Protein AF-A0A158P5G0-F1 (afdb_monomer)

Foldseek 3Di:
DDDAQVNVQVVCVPPPQEDGEEELVGPDPDDDPPFHKYKYQPHHPPDRGDAIKMWTDHPDDDIDIGGPVPDDDDPSVD

pLDDT: mean 93.17, std 6.31, range [58.03, 97.88]

Secondary structure (DSSP, 8-state):
-PPPHHHHHHHHTTSTTEEEEEEGGG--SSPPSSSEEEEEESS-TTS----EEEEEE-SSSPPEEE-TT-PPPPGGG-

Sequence (78 aa):
MALTTLDIQNQLVKYKNFKGVYAIDKLPLTLFPKPFGIVINLDPSWKSGSHWTAVFIPIYGSGIYFDSYGQQPPEMIK

Nearest PDB structures (foldseek):
  4pie-assembly1_A  TM=7.325E-01  e=6.345E-02  Human adenovirus 2
  4wx7-assembly1_A  TM=7.379E-01  e=4.533E-02  Human adenovirus D8
  6vk3-assembly1_B  TM=5.560E-01  e=6.576E+00  Saccharomyces cerevisiae
  5z57-assembly1_v  TM=4.722E-01  e=5.748E+00  Homo sapiens
  3jck-assembly1_E  TM=3.820E-01  e=7.034E+00  Saccharom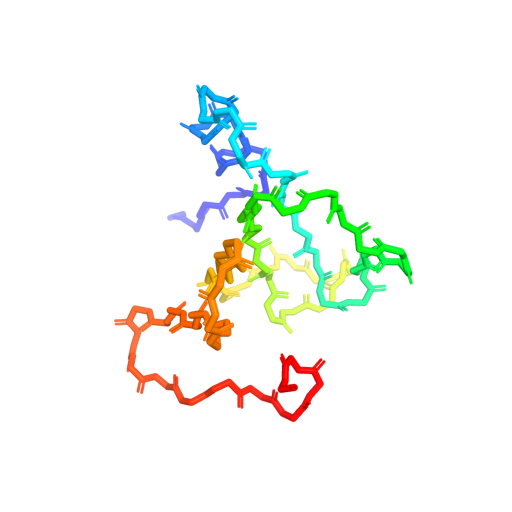yces cerevisiae S288C

Radius of gyration: 12.2 Å; Cα contacts (8 Å, |Δi|>4): 115; chains: 1; bounding box: 25×28×35 Å

Structure (mmCIF, N/CA/C/O backbone):
data_AF-A0A158P5G0-F1
#
_entry.id   AF-A0A158P5G0-F1
#
loop_
_atom_site.group_PDB
_atom_site.id
_atom_site.type_symbol
_atom_site.label_atom_id
_atom_site.label_alt_id
_atom_site.label_comp_id
_atom_site.label_asym_id
_atom_site.label_entity_id
_atom_site.label_seq_id
_atom_site.pdbx_PDB_ins_code
_atom_site.Cartn_x
_atom_site.Cartn_y
_atom_site.Cartn_z
_atom_site.occupancy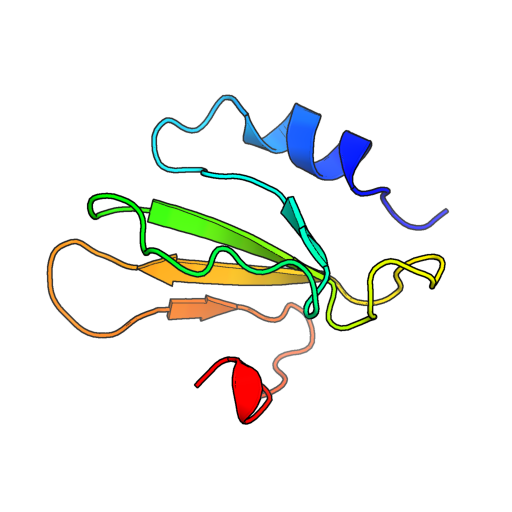
_atom_site.B_iso_or_equiv
_atom_site.auth_seq_id
_atom_site.auth_comp_id
_atom_site.auth_asym_id
_atom_site.auth_atom_id
_atom_site.pdbx_PDB_model_num
ATOM 1 N N . MET A 1 1 ? -1.577 3.747 -21.369 1.00 58.03 1 MET A N 1
ATOM 2 C CA . MET A 1 1 ? -0.628 4.208 -20.333 1.00 58.03 1 MET A CA 1
ATOM 3 C C . MET A 1 1 ? -1.063 3.601 -19.013 1.00 58.03 1 MET A C 1
ATOM 5 O O . MET A 1 1 ? -2.253 3.653 -18.733 1.00 58.03 1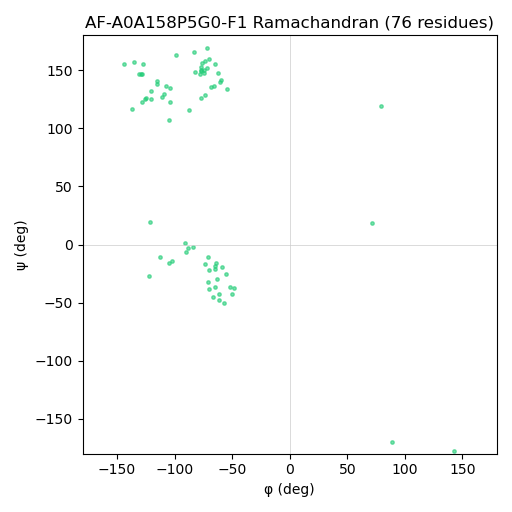 MET A O 1
ATOM 9 N N . ALA A 1 2 ? -0.154 2.987 -18.257 1.00 72.50 2 ALA A N 1
ATOM 10 C CA . ALA A 1 2 ? -0.440 2.576 -16.883 1.00 72.50 2 ALA A CA 1
ATOM 11 C C . ALA A 1 2 ? -0.390 3.805 -15.957 1.00 72.50 2 ALA A C 1
ATOM 13 O O . ALA A 1 2 ? 0.338 4.752 -16.253 1.00 72.50 2 ALA A O 1
ATOM 14 N N . LEU A 1 3 ? -1.165 3.798 -14.868 1.00 83.56 3 LEU A N 1
ATOM 15 C CA . LEU A 1 3 ? -1.110 4.851 -13.848 1.00 83.56 3 LEU A CA 1
ATOM 16 C C . LEU A 1 3 ? 0.227 4.792 -13.103 1.00 83.56 3 LEU A C 1
ATOM 18 O O . LEU A 1 3 ? 0.668 3.710 -12.707 1.00 83.56 3 LEU A O 1
ATOM 22 N N . THR A 1 4 ? 0.842 5.952 -12.884 1.00 89.88 4 THR A N 1
ATOM 23 C CA . THR A 1 4 ? 2.059 6.076 -12.078 1.00 89.88 4 THR A CA 1
ATOM 24 C C . THR A 1 4 ? 1.736 6.149 -10.583 1.00 89.88 4 THR A C 1
ATOM 26 O O . THR A 1 4 ? 0.607 6.444 -10.181 1.00 89.88 4 THR A O 1
ATOM 29 N N . THR A 1 5 ? 2.755 5.959 -9.738 1.00 90.94 5 THR A N 1
ATOM 30 C CA . THR A 1 5 ? 2.671 6.218 -8.289 1.00 90.94 5 THR A CA 1
ATOM 31 C C . THR A 1 5 ? 2.092 7.602 -7.997 1.00 90.94 5 THR A C 1
ATOM 33 O O . THR A 1 5 ? 1.253 7.747 -7.111 1.00 90.94 5 THR A O 1
ATOM 36 N N . LEU A 1 6 ? 2.528 8.618 -8.751 1.00 92.19 6 LEU A N 1
ATOM 37 C CA . LEU A 1 6 ? 2.128 10.005 -8.539 1.00 92.19 6 LEU A CA 1
ATOM 38 C C . LEU A 1 6 ? 0.663 10.240 -8.921 1.00 92.19 6 LEU A C 1
ATOM 40 O O . LEU A 1 6 ? -0.042 10.940 -8.198 1.00 92.19 6 LEU A O 1
ATOM 44 N N . ASP A 1 7 ? 0.185 9.613 -9.998 1.00 94.56 7 ASP A N 1
ATOM 45 C CA . ASP A 1 7 ? -1.217 9.719 -10.418 1.00 94.56 7 ASP A CA 1
ATOM 46 C C . ASP A 1 7 ? -2.155 9.178 -9.334 1.00 94.56 7 ASP A C 1
ATOM 48 O O . ASP A 1 7 ? -3.115 9.840 -8.932 1.00 94.56 7 ASP A O 1
ATOM 52 N N . ILE A 1 8 ? -1.840 7.992 -8.802 1.00 95.44 8 ILE A N 1
ATOM 53 C CA . ILE A 1 8 ? -2.624 7.357 -7.737 1.00 95.44 8 ILE A CA 1
ATOM 54 C C . ILE A 1 8 ? -2.531 8.179 -6.447 1.00 95.44 8 ILE A C 1
ATOM 56 O O . ILE A 1 8 ? -3.551 8.445 -5.808 1.00 95.44 8 ILE A O 1
ATOM 60 N N . GLN A 1 9 ? -1.326 8.621 -6.075 1.00 96.38 9 GLN A N 1
ATOM 61 C CA . GLN A 1 9 ? -1.104 9.436 -4.882 1.00 96.38 9 GLN A CA 1
ATOM 62 C C . GLN A 1 9 ? -1.948 10.714 -4.926 1.00 96.38 9 GLN A C 1
ATOM 64 O O . GLN A 1 9 ? -2.679 10.997 -3.976 1.00 96.38 9 GLN A O 1
ATOM 69 N N . ASN A 1 10 ? -1.899 11.454 -6.034 1.00 97.12 10 ASN A N 1
ATOM 70 C CA . ASN A 1 10 ? -2.636 12.706 -6.201 1.00 97.12 10 ASN A CA 1
ATOM 71 C C . ASN A 1 10 ? -4.152 12.490 -6.185 1.00 97.12 10 ASN A C 1
ATOM 73 O O . ASN A 1 10 ? -4.886 13.301 -5.620 1.00 97.12 10 ASN A O 1
ATOM 77 N N . GLN A 1 11 ? -4.632 11.381 -6.748 1.00 96.94 11 GLN A N 1
ATOM 78 C CA . GLN A 1 11 ? -6.061 11.079 -6.763 1.00 96.94 11 GLN A CA 1
ATOM 79 C C . GLN A 1 11 ? -6.607 10.695 -5.378 1.00 96.94 11 GLN A C 1
ATOM 81 O O . GLN A 1 11 ? -7.774 10.970 -5.070 1.00 96.94 11 GLN A O 1
ATOM 86 N N . LEU A 1 12 ? -5.785 10.054 -4.540 1.00 97.38 12 LEU A N 1
ATOM 87 C CA . LEU A 1 12 ? -6.210 9.483 -3.259 1.00 97.38 12 LEU A CA 1
ATOM 88 C C . LEU A 1 12 ? -5.828 10.321 -2.031 1.00 97.38 12 LEU A C 1
ATOM 90 O O . LEU A 1 12 ? -6.415 10.116 -0.969 1.00 97.38 12 LEU A O 1
ATOM 94 N N . VAL A 1 13 ? -4.923 11.301 -2.152 1.00 97.38 13 VAL A N 1
ATOM 95 C CA . VAL A 1 13 ? -4.450 12.135 -1.022 1.00 97.38 13 VAL A CA 1
ATOM 96 C C . VAL A 1 13 ? -5.576 12.835 -0.251 1.00 97.38 13 VAL A C 1
ATOM 98 O O . VAL A 1 13 ? -5.446 13.105 0.940 1.00 97.38 13 VAL A O 1
ATOM 101 N N . LYS A 1 14 ? -6.721 13.079 -0.898 1.00 97.81 14 LYS A N 1
ATOM 102 C CA . LYS A 1 14 ? -7.914 13.671 -0.275 1.00 97.81 14 LYS A CA 1
ATOM 103 C C . LYS A 1 14 ? -8.556 12.802 0.817 1.00 97.81 14 LYS A C 1
ATOM 105 O O . LYS A 1 14 ? -9.339 13.311 1.615 1.00 97.81 14 LYS A O 1
ATOM 110 N N . TYR A 1 15 ? -8.268 11.501 0.867 1.00 97.25 15 TYR A N 1
ATOM 111 C CA . TYR A 1 15 ? -8.839 10.603 1.868 1.00 97.25 15 TYR A CA 1
ATOM 112 C C . TYR A 1 15 ? -7.984 10.593 3.141 1.00 97.25 15 TYR A C 1
ATOM 114 O O . TYR A 1 15 ? -6.863 10.101 3.142 1.00 97.25 15 TYR A O 1
ATOM 122 N N . LYS A 1 16 ? -8.542 11.057 4.267 1.00 96.56 16 LYS A N 1
ATOM 123 C CA . LYS A 1 16 ? -7.851 11.185 5.573 1.00 96.56 16 LYS A CA 1
ATOM 124 C C . LYS A 1 16 ? -7.062 9.938 6.018 1.00 96.56 16 LYS A C 1
ATOM 126 O O . LYS A 1 16 ? -5.995 10.043 6.633 1.00 96.56 16 LYS A O 1
ATOM 131 N N . ASN A 1 17 ? -7.608 8.755 5.743 1.00 96.94 17 ASN A N 1
ATOM 132 C CA . ASN A 1 17 ? -7.032 7.479 6.172 1.00 96.94 17 ASN A CA 1
ATOM 133 C C . ASN A 1 17 ? -6.061 6.890 5.140 1.00 96.94 17 ASN A C 1
ATOM 135 O O . ASN A 1 17 ? -5.409 5.895 5.435 1.00 96.94 17 ASN A O 1
ATOM 139 N N . PHE A 1 18 ? -5.937 7.490 3.957 1.00 97.88 18 PHE A N 1
ATOM 140 C CA . PHE A 1 18 ? -4.955 7.081 2.965 1.00 97.88 18 PHE A CA 1
ATOM 141 C C . PHE A 1 18 ? -3.555 7.515 3.406 1.00 97.88 18 PHE A C 1
ATOM 143 O O . PHE A 1 18 ? -3.347 8.667 3.789 1.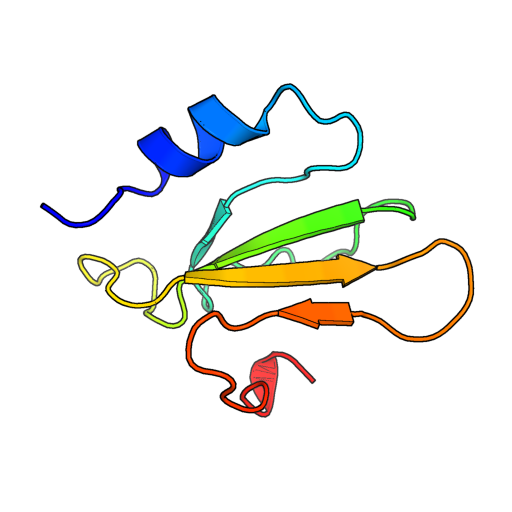00 97.88 18 PHE A O 1
ATOM 150 N N . LYS A 1 19 ? -2.603 6.578 3.405 1.00 97.38 19 LYS A N 1
ATOM 151 C CA . LYS A 1 19 ? -1.235 6.808 3.896 1.00 97.38 19 LYS A CA 1
ATOM 152 C C . LYS A 1 19 ? -0.174 6.775 2.813 1.00 97.38 19 LYS A C 1
ATOM 154 O O . LYS A 1 19 ? 0.929 7.238 3.067 1.00 97.38 19 LYS A O 1
ATOM 159 N N . GLY A 1 20 ? -0.529 6.340 1.609 1.00 96.75 20 GLY A N 1
ATOM 160 C CA . GLY A 1 20 ? 0.318 6.514 0.442 1.00 96.75 20 GLY A CA 1
ATOM 161 C C . GLY A 1 20 ? 0.292 5.342 -0.520 1.00 96.75 20 GLY A C 1
ATOM 162 O O . GLY A 1 20 ? -0.435 4.358 -0.341 1.00 96.75 20 GLY A O 1
ATOM 163 N N . VAL A 1 21 ? 1.115 5.495 -1.551 1.00 96.94 21 VAL A N 1
ATOM 164 C CA . VAL A 1 21 ? 1.391 4.494 -2.575 1.00 96.94 21 VAL A CA 1
ATOM 165 C C . VAL A 1 21 ? 2.831 4.008 -2.413 1.00 96.94 21 VAL A C 1
ATOM 167 O O . VAL A 1 21 ? 3.753 4.822 -2.403 1.00 96.94 21 VAL A O 1
ATOM 170 N N . TYR A 1 22 ? 3.035 2.696 -2.309 1.00 95.88 22 TYR A N 1
ATOM 171 C CA . TYR A 1 22 ? 4.348 2.094 -2.063 1.00 95.88 22 TYR A CA 1
ATOM 172 C C . TYR A 1 22 ? 4.645 0.985 -3.064 1.00 95.88 22 TYR A C 1
ATOM 174 O O . TYR A 1 22 ? 3.746 0.257 -3.467 1.00 95.88 22 TYR A O 1
ATOM 182 N N . ALA A 1 23 ? 5.911 0.823 -3.436 1.00 95.38 23 ALA A N 1
ATOM 183 C CA . ALA A 1 23 ? 6.380 -0.430 -4.019 1.00 95.38 23 ALA A CA 1
ATOM 184 C C . ALA A 1 23 ? 6.556 -1.486 -2.919 1.00 95.38 23 ALA A C 1
ATOM 186 O O . ALA A 1 23 ? 6.757 -1.139 -1.750 1.00 95.38 23 ALA A O 1
ATOM 187 N N . ILE A 1 24 ? 6.501 -2.765 -3.281 1.00 94.75 24 ILE A N 1
ATOM 188 C CA . ILE A 1 24 ? 6.467 -3.860 -2.304 1.00 94.75 24 ILE A CA 1
ATOM 189 C C . ILE A 1 24 ? 7.730 -3.955 -1.428 1.00 94.75 24 ILE A C 1
AT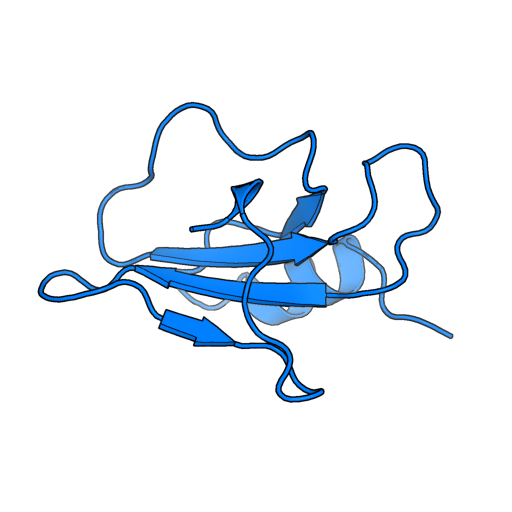OM 191 O O . ILE A 1 24 ? 7.663 -4.325 -0.261 1.00 94.75 24 ILE A O 1
ATOM 195 N N . ASP A 1 25 ? 8.879 -3.546 -1.962 1.00 95.06 25 ASP A N 1
ATOM 196 C CA . ASP A 1 25 ? 10.182 -3.468 -1.287 1.00 95.06 25 ASP A CA 1
ATOM 197 C C . ASP A 1 25 ? 10.382 -2.165 -0.489 1.00 95.06 25 ASP A C 1
ATOM 199 O O . ASP A 1 25 ? 11.424 -1.963 0.137 1.00 95.06 25 ASP A O 1
ATOM 203 N N . LYS A 1 26 ? 9.404 -1.255 -0.532 1.00 95.31 26 LYS A N 1
ATOM 204 C CA . LYS A 1 26 ? 9.413 0.051 0.146 1.00 95.31 26 LYS A CA 1
ATOM 205 C C . LYS A 1 26 ? 8.236 0.218 1.105 1.00 95.31 26 LYS A C 1
ATOM 207 O O . LYS A 1 26 ? 7.899 1.347 1.464 1.00 95.31 26 LYS A O 1
ATOM 212 N N . LEU A 1 27 ? 7.613 -0.884 1.520 1.00 93.56 27 LEU A N 1
ATOM 213 C CA . LEU A 1 27 ? 6.591 -0.848 2.558 1.00 93.56 27 LEU A CA 1
ATOM 214 C C . LEU A 1 27 ? 7.177 -0.292 3.870 1.00 93.56 27 LEU A C 1
ATOM 216 O O . LEU A 1 27 ? 8.331 -0.574 4.205 1.00 93.56 27 LEU A O 1
ATOM 220 N N . PRO A 1 28 ? 6.408 0.519 4.615 1.00 91.25 28 PRO A N 1
ATOM 221 C CA . PRO A 1 28 ? 6.878 1.095 5.867 1.00 91.25 28 PRO A CA 1
ATOM 222 C C . PRO A 1 28 ? 7.103 0.002 6.920 1.00 91.25 28 PRO A C 1
ATOM 224 O O . PRO A 1 28 ? 6.266 -0.877 7.107 1.00 91.25 28 PRO A O 1
ATOM 227 N N . LEU A 1 29 ? 8.224 0.088 7.643 1.00 85.56 29 LEU A N 1
ATOM 228 C CA . LEU A 1 29 ? 8.579 -0.862 8.710 1.00 85.56 29 LEU A CA 1
ATOM 229 C C . LEU A 1 29 ? 7.690 -0.722 9.955 1.00 85.56 29 LEU A C 1
ATOM 231 O O . LEU A 1 29 ? 7.587 -1.648 10.756 1.00 85.56 29 LEU A O 1
ATOM 235 N N . THR A 1 30 ? 7.065 0.441 10.135 1.00 86.19 30 THR A N 1
ATOM 236 C CA . THR A 1 30 ? 6.126 0.719 11.222 1.00 86.19 30 THR A CA 1
ATOM 237 C C . THR A 1 30 ? 4.734 0.966 10.662 1.00 86.19 30 THR A C 1
ATOM 239 O O . THR A 1 30 ? 4.554 1.639 9.645 1.00 86.19 30 THR A O 1
ATOM 242 N N . LEU A 1 31 ? 3.726 0.412 11.335 1.00 82.94 31 LEU A N 1
ATOM 243 C CA . LEU A 1 31 ? 2.336 0.583 10.928 1.00 82.94 31 LEU A CA 1
ATOM 244 C C . LEU A 1 31 ? 1.805 1.957 11.343 1.00 82.94 31 LEU A C 1
ATOM 246 O O . LEU A 1 31 ? 2.151 2.499 12.393 1.00 82.94 31 LEU A O 1
ATOM 250 N N . PHE A 1 32 ? 0.911 2.497 10.521 1.00 92.75 32 PHE A N 1
ATOM 251 C CA . PHE A 1 32 ? 0.2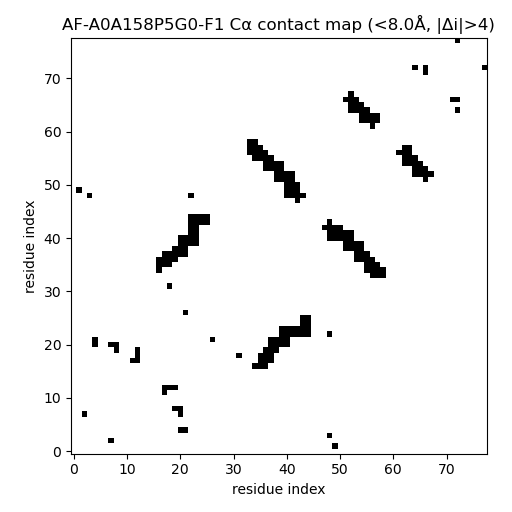10 3.740 10.813 1.00 92.75 32 PHE A CA 1
ATOM 252 C C . PHE A 1 32 ? -0.867 3.535 11.892 1.00 92.75 32 PHE A C 1
ATOM 254 O O . PHE A 1 32 ? -1.391 2.426 12.047 1.00 92.75 32 PHE A O 1
ATOM 261 N N . PRO A 1 33 ? -1.280 4.607 12.595 1.00 95.06 33 PRO A N 1
ATOM 262 C CA . PRO A 1 33 ? -2.476 4.563 13.424 1.00 95.06 33 PRO A CA 1
ATOM 263 C C . PRO A 1 33 ? -3.692 4.103 12.611 1.00 95.06 33 PRO A C 1
ATOM 265 O O . PRO A 1 33 ? -3.930 4.590 11.502 1.00 95.06 33 PRO A O 1
ATOM 268 N N . LYS A 1 34 ? -4.466 3.169 13.170 1.00 96.19 34 LYS A N 1
ATOM 269 C CA . LYS A 1 34 ? -5.697 2.664 12.552 1.00 96.19 34 LYS A CA 1
ATOM 270 C C . LYS A 1 34 ? -6.833 3.701 12.664 1.00 96.19 34 LYS A C 1
ATOM 272 O O . LYS A 1 34 ? -6.901 4.405 13.672 1.00 96.19 34 LYS A O 1
ATOM 277 N N . PRO A 1 35 ? -7.757 3.767 11.689 1.00 97.00 35 PRO A N 1
ATOM 278 C CA . PRO A 1 35 ? -7.769 2.996 10.451 1.00 97.00 35 PRO A CA 1
ATOM 279 C C . PRO A 1 35 ? -6.870 3.633 9.386 1.00 97.00 35 PRO A C 1
ATOM 281 O O . PRO A 1 35 ? -6.752 4.858 9.310 1.00 97.00 35 PRO A O 1
ATOM 284 N N . PHE A 1 36 ? -6.283 2.812 8.521 1.00 97.62 36 PHE A N 1
ATOM 285 C CA .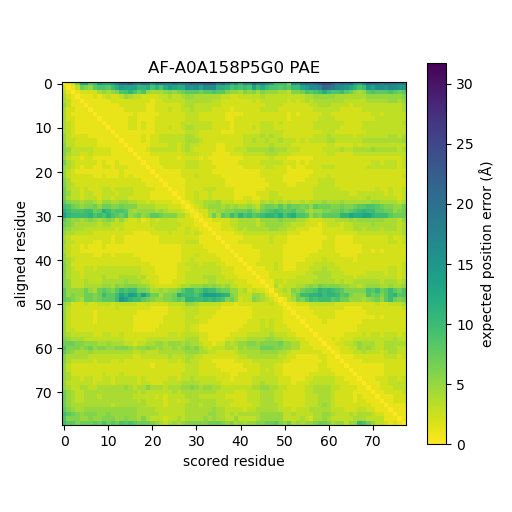 PHE A 1 36 ? -5.483 3.317 7.411 1.00 97.62 36 PHE A CA 1
ATOM 286 C C . PHE A 1 36 ? -5.629 2.472 6.153 1.00 97.62 36 PHE A C 1
ATOM 288 O O . PHE A 1 36 ? -5.938 1.287 6.222 1.00 97.62 36 PHE A O 1
ATOM 295 N N . GLY A 1 37 ? -5.385 3.092 5.003 1.00 97.44 37 GLY A N 1
ATOM 296 C CA . GLY A 1 37 ? -5.302 2.415 3.719 1.00 97.44 37 GLY A CA 1
ATOM 297 C C . GLY A 1 37 ? -4.052 2.814 2.951 1.00 97.44 37 GLY A C 1
ATOM 298 O O . GLY A 1 37 ? -3.600 3.957 3.039 1.00 97.44 37 GLY A O 1
ATOM 299 N N . ILE A 1 38 ? -3.507 1.873 2.193 1.00 97.56 38 ILE A N 1
ATOM 300 C CA . ILE A 1 38 ? -2.372 2.074 1.293 1.00 97.56 38 ILE A CA 1
ATOM 301 C C . ILE A 1 38 ? -2.650 1.402 -0.046 1.00 97.56 38 ILE A C 1
ATOM 303 O O . ILE A 1 38 ? -3.444 0.464 -0.131 1.00 97.56 38 ILE A O 1
ATOM 307 N N . VAL A 1 39 ? -1.974 1.881 -1.085 1.00 97.62 39 VAL A N 1
ATOM 308 C CA . VAL A 1 39 ? -1.883 1.185 -2.369 1.00 97.62 39 VAL A CA 1
ATOM 309 C C . VAL A 1 39 ? -0.471 0.633 -2.512 1.00 97.62 39 VAL A C 1
ATOM 311 O O . VAL A 1 39 ? 0.502 1.315 -2.195 1.00 97.62 39 VAL A O 1
ATOM 314 N N . ILE A 1 40 ? -0.364 -0.608 -2.970 1.00 96.56 40 ILE A N 1
ATOM 315 C CA . ILE A 1 40 ? 0.888 -1.345 -3.094 1.00 96.56 40 ILE A CA 1
ATOM 316 C C . ILE A 1 40 ? 1.083 -1.719 -4.561 1.00 96.56 40 ILE A C 1
ATOM 318 O O . ILE A 1 40 ? 0.216 -2.363 -5.154 1.00 96.56 40 ILE A O 1
ATOM 322 N N . ASN A 1 41 ? 2.220 -1.339 -5.138 1.00 95.50 41 ASN A N 1
ATOM 323 C CA . ASN A 1 41 ? 2.718 -1.961 -6.355 1.00 95.50 41 ASN A CA 1
ATOM 324 C C . ASN A 1 41 ? 3.328 -3.311 -5.995 1.00 95.50 41 ASN A C 1
ATOM 326 O O . ASN A 1 41 ? 4.208 -3.344 -5.136 1.00 95.50 41 ASN A O 1
ATOM 330 N N . LEU A 1 42 ? 2.903 -4.395 -6.643 1.00 93.75 42 LEU A N 1
ATOM 331 C CA . LEU A 1 42 ? 3.524 -5.704 -6.422 1.00 93.75 42 LEU A CA 1
ATOM 332 C C . LEU A 1 42 ? 4.907 -5.828 -7.071 1.00 93.75 42 LEU A C 1
ATOM 334 O O . LEU A 1 42 ? 5.677 -6.713 -6.701 1.00 93.75 42 LEU A O 1
ATOM 338 N N . ASP A 1 43 ? 5.251 -4.940 -8.004 1.00 93.44 43 ASP A N 1
ATOM 339 C CA . ASP A 1 43 ? 6.624 -4.813 -8.466 1.00 93.44 43 ASP A CA 1
ATOM 340 C C . ASP A 1 43 ? 7.493 -4.041 -7.454 1.00 93.44 43 ASP A C 1
ATOM 342 O O . ASP A 1 43 ? 7.019 -3.125 -6.771 1.00 93.44 43 ASP A O 1
ATOM 346 N N . PRO A 1 44 ? 8.798 -4.361 -7.384 1.00 93.69 44 PRO A N 1
ATOM 347 C CA . PRO A 1 44 ? 9.751 -3.586 -6.605 1.00 93.69 44 PRO A CA 1
ATOM 348 C C . PRO A 1 44 ? 10.013 -2.202 -7.224 1.00 93.69 44 PRO A C 1
ATOM 350 O O . PRO A 1 44 ? 9.831 -1.984 -8.422 1.00 93.69 44 PRO A O 1
ATOM 353 N N . SER A 1 45 ? 10.521 -1.280 -6.406 1.00 94.31 45 SER A N 1
ATOM 354 C CA . SER A 1 45 ? 10.696 0.150 -6.705 1.00 94.31 45 SER A CA 1
ATOM 355 C C . SER A 1 45 ? 11.585 0.478 -7.906 1.00 94.31 45 SER A C 1
ATOM 357 O O . SER A 1 45 ? 11.501 1.578 -8.447 1.00 94.31 45 SER A O 1
ATOM 359 N N . TRP A 1 46 ? 12.431 -0.458 -8.335 1.00 92.06 46 TRP A N 1
ATOM 360 C CA . TRP A 1 46 ? 13.315 -0.308 -9.494 1.00 92.06 46 TRP A CA 1
ATOM 361 C C . TRP A 1 46 ? 12.673 -0.738 -10.821 1.00 92.06 46 TRP A C 1
ATOM 363 O O . TRP A 1 46 ? 13.298 -0.597 -11.872 1.00 92.06 46 TRP A O 1
ATOM 373 N N . LYS A 1 47 ? 11.439 -1.256 -10.806 1.00 90.81 47 LYS A N 1
ATOM 374 C CA . LYS A 1 47 ? 10.661 -1.528 -12.020 1.00 90.81 47 LYS A CA 1
ATOM 375 C C . LYS A 1 47 ? 9.659 -0.412 -12.297 1.00 90.81 47 LYS A C 1
ATOM 377 O O . LYS A 1 47 ? 9.293 0.365 -11.425 1.00 90.81 47 LYS A O 1
ATOM 382 N N . SER A 1 48 ? 9.160 -0.387 -13.529 1.00 82.88 48 SER A N 1
ATOM 383 C CA . SER A 1 48 ? 8.187 0.600 -14.011 1.00 82.88 48 SER A CA 1
ATOM 384 C C . SER A 1 48 ? 6.827 0.543 -13.300 1.00 82.88 48 SER A C 1
ATOM 386 O O . SER A 1 48 ? 6.062 1.496 -13.408 1.00 82.88 48 SER A O 1
ATOM 388 N N . GLY A 1 49 ? 6.541 -0.552 -12.583 1.00 79.81 49 GLY A N 1
ATOM 389 C CA . GLY A 1 49 ? 5.284 -0.786 -11.883 1.00 79.81 49 GLY A CA 1
ATOM 390 C C . GLY A 1 49 ? 4.165 -1.250 -12.815 1.00 79.81 49 GLY A C 1
ATOM 391 O O . GLY A 1 49 ? 3.774 -0.527 -13.727 1.00 79.81 49 GLY A O 1
ATOM 392 N N . SER A 1 50 ? 3.630 -2.449 -12.582 1.00 85.31 50 SER A N 1
ATOM 393 C CA . SER A 1 50 ? 2.614 -3.050 -13.464 1.00 85.31 50 SER A CA 1
ATOM 394 C C . SER A 1 50 ? 1.298 -3.404 -12.775 1.00 85.31 50 SER A C 1
ATOM 396 O O . SER A 1 50 ? 0.255 -3.393 -13.431 1.00 85.31 50 SER A O 1
ATOM 398 N N . HIS A 1 51 ? 1.318 -3.674 -11.467 1.00 92.50 51 HIS A N 1
ATOM 399 C CA . HIS A 1 51 ? 0.163 -4.224 -10.760 1.00 92.50 51 HIS A CA 1
ATOM 400 C C . HIS A 1 51 ? -0.050 -3.546 -9.410 1.00 92.50 51 HIS A C 1
ATOM 402 O O . HIS A 1 51 ? 0.798 -3.628 -8.522 1.00 92.50 51 HIS A O 1
ATOM 408 N N . TRP A 1 52 ? -1.192 -2.877 -9.263 1.00 95.38 52 TRP A N 1
ATOM 409 C CA . TRP A 1 52 ? -1.550 -2.090 -8.085 1.00 95.38 52 TRP A CA 1
ATOM 410 C C . TRP A 1 52 ? -2.659 -2.779 -7.295 1.00 95.38 52 TRP A C 1
ATOM 412 O O . TRP A 1 52 ? -3.705 -3.113 -7.845 1.00 95.38 52 TRP A O 1
ATOM 422 N N . THR A 1 53 ? -2.450 -2.939 -5.994 1.00 97.12 53 THR A N 1
ATOM 423 C CA . THR A 1 53 ? -3.399 -3.571 -5.066 1.00 97.12 53 THR A CA 1
ATOM 424 C C . THR A 1 53 ? -3.641 -2.639 -3.888 1.00 97.12 53 THR A C 1
ATOM 426 O O . THR A 1 53 ? -2.811 -1.776 -3.602 1.00 97.12 53 THR A O 1
ATOM 429 N N . ALA A 1 54 ? -4.781 -2.754 -3.214 1.00 97.50 54 ALA A N 1
ATOM 430 C CA . ALA A 1 54 ? -5.101 -1.910 -2.068 1.00 97.50 54 ALA A CA 1
ATOM 431 C C . ALA A 1 54 ? -5.199 -2.738 -0.789 1.00 97.50 54 ALA A C 1
ATOM 433 O O . ALA A 1 54 ? -5.760 -3.831 -0.777 1.00 97.50 54 ALA A O 1
ATOM 434 N N . VAL A 1 55 ? -4.686 -2.177 0.302 1.00 97.06 55 VAL A N 1
ATOM 435 C CA . VAL A 1 55 ? -4.842 -2.724 1.649 1.00 97.06 55 VAL A CA 1
ATOM 436 C C . VAL A 1 55 ? -5.531 -1.682 2.509 1.00 97.06 55 VAL A C 1
ATOM 438 O O . VAL A 1 55 ? -5.118 -0.523 2.532 1.00 97.06 55 VAL A O 1
ATOM 441 N N . PHE A 1 56 ? -6.559 -2.095 3.242 1.00 97.25 56 PHE A N 1
ATOM 442 C CA . PHE A 1 56 ? -7.210 -1.279 4.256 1.00 97.25 56 PHE A CA 1
ATOM 443 C C . PHE A 1 56 ? -7.234 -2.011 5.592 1.00 97.25 56 PHE A C 1
ATOM 445 O O . PHE A 1 56 ? -7.743 -3.124 5.701 1.00 97.25 56 PHE A O 1
ATOM 452 N N . ILE A 1 57 ? -6.705 -1.367 6.624 1.00 96.69 57 ILE A N 1
ATOM 453 C CA . ILE A 1 57 ? -6.687 -1.880 7.987 1.00 96.69 57 ILE A CA 1
ATOM 454 C C . ILE A 1 57 ? -7.740 -1.117 8.802 1.00 96.69 57 ILE A C 1
ATOM 456 O O . ILE A 1 57 ? -7.533 0.065 9.110 1.00 96.69 57 ILE A O 1
ATOM 460 N N . PRO A 1 58 ? -8.874 -1.757 9.152 1.00 96.88 58 PRO A N 1
ATOM 461 C CA . PRO A 1 58 ? -9.913 -1.134 9.964 1.00 96.88 58 PRO A CA 1
ATOM 462 C C . PRO A 1 58 ? -9.465 -0.989 11.425 1.00 96.88 58 PRO A C 1
ATOM 464 O O . PRO A 1 58 ? -8.463 -1.563 11.851 1.00 96.88 58 PRO A O 1
ATOM 467 N N . ILE A 1 59 ? -10.232 -0.234 12.219 1.00 97.00 59 ILE A N 1
ATOM 468 C CA . ILE A 1 59 ? -9.999 -0.115 13.671 1.00 97.00 59 ILE A CA 1
ATOM 469 C C . ILE A 1 59 ? -10.146 -1.485 14.349 1.00 97.00 59 ILE A C 1
ATOM 471 O O . ILE A 1 59 ? -9.313 -1.860 15.173 1.00 97.00 59 ILE A O 1
ATOM 475 N N . TYR A 1 60 ? -11.172 -2.242 13.955 1.00 96.31 60 TYR A N 1
ATOM 476 C CA . TYR A 1 60 ? -11.501 -3.558 14.493 1.00 96.31 60 TYR A CA 1
ATOM 477 C C . TYR A 1 60 ? -11.652 -4.5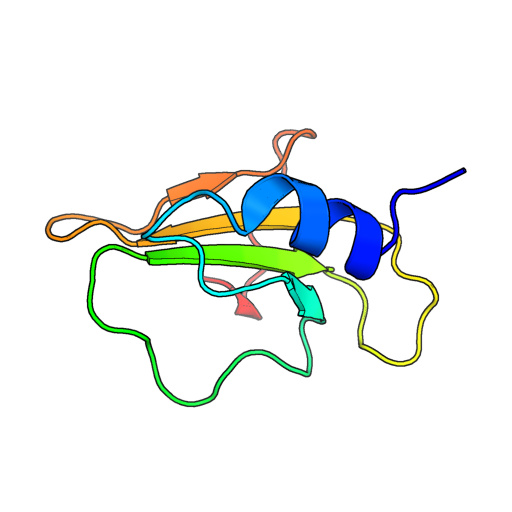74 13.359 1.00 96.31 60 TYR A C 1
ATOM 479 O O . TYR A 1 60 ? -12.144 -4.228 12.286 1.00 96.31 60 TYR A O 1
ATOM 487 N N . GLY A 1 61 ? -11.273 -5.826 13.622 1.00 94.44 61 GLY A N 1
ATOM 488 C CA . GLY A 1 61 ? -11.358 -6.923 12.657 1.00 94.44 61 GLY A CA 1
ATOM 489 C C . GLY A 1 61 ? -10.116 -7.085 11.776 1.00 94.44 61 GLY A C 1
ATOM 490 O O . GLY A 1 61 ? -9.062 -6.494 12.031 1.00 94.44 61 GLY A O 1
ATOM 491 N N . SER A 1 62 ? -10.255 -7.935 10.759 1.00 93.44 62 SER A N 1
ATOM 492 C CA . SER A 1 62 ? -9.183 -8.299 9.828 1.00 93.44 62 SER A CA 1
ATOM 493 C C . SER A 1 62 ? -8.926 -7.214 8.783 1.00 93.44 62 SER A C 1
ATOM 495 O O . SER A 1 62 ? -9.825 -6.457 8.413 1.00 93.44 62 SER A O 1
ATOM 497 N N . GLY A 1 63 ? -7.688 -7.161 8.286 1.00 94.19 63 GLY A N 1
ATOM 498 C CA . GLY A 1 63 ? -7.333 -6.328 7.141 1.00 94.19 63 GLY A CA 1
ATOM 499 C C . GLY A 1 63 ? -8.087 -6.750 5.879 1.00 94.19 63 GLY A C 1
ATOM 500 O O . GLY A 1 63 ? -8.384 -7.926 5.678 1.00 94.19 63 GLY A O 1
ATOM 501 N N . ILE A 1 64 ? -8.391 -5.773 5.034 1.00 96.50 64 ILE A N 1
ATOM 502 C CA . ILE A 1 64 ? -9.031 -5.969 3.739 1.00 96.50 64 ILE A CA 1
ATOM 503 C C . ILE A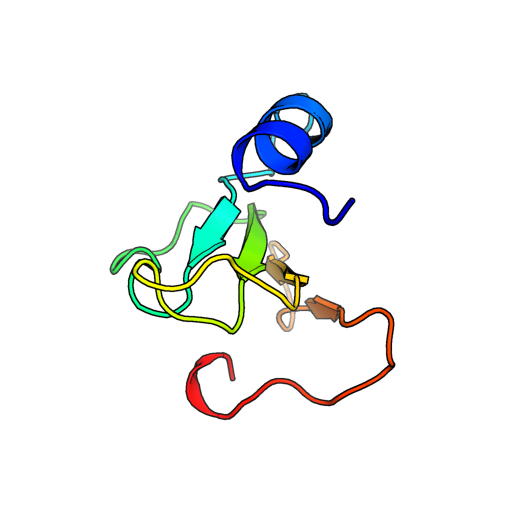 1 64 ? -7.957 -5.817 2.673 1.00 96.50 64 ILE A C 1
ATOM 505 O O . ILE A 1 64 ? -7.315 -4.771 2.584 1.00 96.50 64 ILE A O 1
ATOM 509 N N . TYR A 1 65 ? -7.791 -6.854 1.861 1.00 97.38 65 TYR A N 1
ATOM 510 C CA . TYR A 1 65 ? -6.986 -6.820 0.650 1.00 97.38 65 TYR A CA 1
ATOM 511 C C . TYR A 1 65 ? -7.912 -6.738 -0.562 1.00 97.38 65 TYR A C 1
ATOM 513 O O . TYR A 1 65 ? -8.906 -7.462 -0.637 1.00 97.38 65 TYR A O 1
ATOM 521 N N . PHE A 1 66 ? -7.589 -5.856 -1.499 1.00 97.69 66 PHE A N 1
ATOM 522 C CA . PHE A 1 66 ? -8.328 -5.681 -2.737 1.00 97.69 66 PHE A CA 1
ATOM 523 C C . PHE A 1 66 ? -7.382 -5.751 -3.935 1.00 97.69 66 PHE A C 1
ATOM 525 O O . PHE A 1 66 ? -6.455 -4.947 -4.065 1.00 97.69 66 PHE A O 1
ATOM 532 N N . ASP A 1 67 ? -7.684 -6.681 -4.834 1.00 96.75 67 ASP A N 1
ATOM 533 C CA . ASP A 1 67 ? -7.079 -6.817 -6.152 1.00 96.75 67 ASP A CA 1
ATOM 534 C C . ASP A 1 67 ? -8.201 -6.805 -7.196 1.00 96.75 67 ASP A C 1
ATOM 536 O O . ASP A 1 67 ? -9.153 -7.584 -7.109 1.00 96.75 67 ASP A O 1
ATOM 540 N N . SER A 1 68 ? -8.105 -5.917 -8.186 1.00 95.19 68 SER A N 1
ATOM 541 C CA . SER A 1 68 ? -9.125 -5.766 -9.229 1.00 95.19 68 SER A CA 1
ATOM 542 C C . SER A 1 68 ? -9.275 -6.994 -10.129 1.00 95.19 68 SER A C 1
ATOM 544 O O . SER A 1 68 ? -10.313 -7.154 -10.764 1.00 95.19 68 SER A O 1
ATOM 546 N N . TYR A 1 69 ? -8.261 -7.857 -10.189 1.00 95.19 69 TYR A N 1
ATOM 547 C CA . TYR A 1 69 ? -8.288 -9.126 -10.914 1.00 95.19 69 TYR A CA 1
ATOM 548 C C . TYR A 1 69 ? -8.766 -10.297 -10.042 1.00 95.19 69 TYR A C 1
ATOM 550 O O . TYR A 1 69 ? -8.803 -11.432 -10.515 1.00 95.19 69 TYR A O 1
ATOM 558 N N . GLY A 1 70 ? -9.122 -10.049 -8.775 1.00 94.69 70 GLY A N 1
ATOM 559 C CA . GLY A 1 70 ? -9.612 -11.074 -7.850 1.00 94.69 70 GLY A CA 1
ATOM 560 C C . GLY A 1 70 ? -8.539 -12.057 -7.377 1.00 94.69 70 GLY A C 1
ATOM 561 O O . GLY A 1 70 ? -8.873 -13.145 -6.906 1.00 94.69 70 GLY A O 1
ATOM 562 N N . GLN A 1 71 ? -7.258 -11.706 -7.515 1.00 95.62 71 GLN A N 1
ATOM 563 C CA . GLN A 1 71 ? -6.158 -12.545 -7.048 1.00 95.62 71 GLN A CA 1
ATOM 564 C C . GLN A 1 71 ? -6.035 -12.489 -5.521 1.00 95.62 71 GLN A C 1
ATOM 566 O O . GLN A 1 71 ? -6.373 -11.493 -4.878 1.00 95.62 71 GLN A O 1
ATOM 571 N N . GLN A 1 72 ? -5.562 -13.585 -4.928 1.00 94.62 72 GLN A N 1
ATOM 572 C CA . GLN A 1 72 ? -5.251 -13.621 -3.501 1.00 94.62 72 GLN A CA 1
ATOM 573 C C . GLN A 1 72 ? -3.986 -12.805 -3.201 1.00 94.62 72 GLN A C 1
ATOM 575 O O . GLN A 1 72 ? -3.098 -12.734 -4.054 1.00 94.62 72 GLN A O 1
ATOM 580 N N . PRO A 1 73 ? -3.859 -12.242 -1.985 1.00 93.94 73 PRO A N 1
ATOM 581 C CA . PRO A 1 73 ? -2.647 -11.535 -1.602 1.00 93.94 73 PRO A CA 1
ATOM 582 C C . PRO A 1 73 ? -1.427 -12.466 -1.653 1.00 93.94 73 PRO A C 1
ATOM 584 O O . PRO A 1 73 ? -1.525 -13.621 -1.219 1.00 93.94 73 PRO A O 1
ATOM 587 N N . PRO A 1 74 ? -0.266 -11.985 -2.131 1.00 92.44 74 PRO A N 1
ATOM 588 C CA . PRO A 1 74 ? 0.986 -12.722 -2.013 1.00 92.44 74 PRO A CA 1
ATOM 589 C C . PRO A 1 74 ? 1.384 -12.870 -0.540 1.00 92.44 74 PRO A C 1
ATOM 591 O O . PRO A 1 74 ? 1.029 -12.033 0.288 1.00 92.44 74 PRO A O 1
ATOM 594 N N . GLU A 1 75 ? 2.169 -13.904 -0.218 1.00 90.69 75 GLU A N 1
ATOM 595 C CA . GLU A 1 75 ? 2.574 -14.225 1.165 1.00 90.69 75 GLU A CA 1
ATOM 596 C C . GLU A 1 75 ? 3.182 -13.040 1.920 1.00 90.69 75 GLU A C 1
ATOM 598 O O . GLU A 1 75 ? 2.910 -12.856 3.095 1.00 90.69 75 GLU A O 1
ATOM 603 N N . MET A 1 76 ? 3.946 -12.181 1.246 1.00 86.50 76 MET A N 1
ATOM 604 C CA . MET A 1 76 ? 4.578 -11.023 1.887 1.00 86.50 76 MET A CA 1
ATOM 605 C C . MET A 1 76 ? 3.616 -9.893 2.296 1.00 86.50 76 MET A C 1
ATOM 607 O O . MET A 1 76 ? 4.047 -8.950 2.952 1.00 86.50 76 MET A O 1
ATOM 611 N N . ILE A 1 77 ? 2.352 -9.946 1.862 1.00 85.75 77 ILE A N 1
ATOM 612 C CA . ILE A 1 77 ? 1.299 -8.980 2.224 1.00 85.75 77 ILE A CA 1
ATOM 613 C C . ILE A 1 77 ? 0.317 -9.579 3.250 1.00 85.75 77 ILE A C 1
ATOM 615 O O . ILE A 1 77 ? -0.444 -8.827 3.862 1.00 85.75 77 ILE A O 1
ATOM 619 N N . LYS A 1 78 ? 0.314 -10.906 3.428 1.00 83.38 78 LYS A N 1
ATOM 620 C CA . LYS A 1 78 ? -0.512 -11.590 4.432 1.00 83.38 78 LYS A CA 1
ATOM 621 C C . LYS A 1 78 ? -0.007 -11.302 5.844 1.00 83.38 78 LYS A C 1
ATOM 623 O O . LYS A 1 78 ? -0.881 -11.146 6.726 1.00 83.38 78 LYS A O 1
#

Mean predicted aligned error: 3.19 Å

Organism: Tetranychus urticae (NCBI:txid32264)

Solvent-accessible surface area (backbone atoms only — not comparable to full-atom values): 4892 Å² total; per-residue (Å²): 134,82,83,47,68,65,58,53,38,67,73,44,65,83,41,89,42,50,77,48,60,32,26,58,80,59,59,73,95,65,83,75,74,68,46,33,29,38,38,36,25,75,36,45,76,92,50,93,59,88,46,74,32,38,40,36,38,49,80,70,80,73,70,45,78,47,40,95,86,70,59,79,80,56,79,94,76,107